Protein AF-A0A0C3N4X4-F1 (afdb_monomer_lite)

Organism: NCBI:txid870435

Secondary structure (DSSP, 8-state):
-PPPTTEEEEEEEEEE--EE--SSSTT-EEEEEEEEETTS-HHHHT-TTS--EEEEEEE-----SS--HHHHHHHHHHHHHHHHHHHHHHHHHHHHH-EEEE-TTS-EEEEEEE--PPP--S----

pLDDT: mean 70.18, std 16.2, range [30.67, 91.69]

Radius of gyration: 18.86 Å; chains: 1; bounding box: 50×33×48 Å

Sequence (126 aa):
DQLPCGHSFLGVIGALDKTPLMIGTGNKEMHPLLLLLVNIHAGVHMKATSHAFALAAYLPIPKFHNVPPAIQAMLTACIYHFSISLIMWNLIIINHDGKEMPDLLGNCQVMHTVKSRPTPTNSDAR

Foldseek 3Di:
DDDPPQEAEWEKDWDWDWDQPDDPPDRDTWIFIKIATPPDDVVLVPDPPNPRIDGQDIQDDDDDDPDDPVVVVVVRVVSRVVVVCVSCVVLVCCQPVFDWDQDPVRDTGTYHYDPDDPDPDPPPPD

InterPro domains:
  IPR041078 Plavaka transposase [PF18759] (4-113)

Structure (mmCIF, N/CA/C/O backbone):
data_AF-A0A0C3N4X4-F1
#
_entry.id   AF-A0A0C3N4X4-F1
#
loop_
_atom_site.group_PDB
_atom_site.id
_atom_site.type_symbol
_atom_site.label_atom_id
_atom_site.label_alt_id
_atom_site.label_comp_id
_atom_site.label_asym_id
_atom_site.label_entity_id
_atom_site.label_seq_id
_atom_site.pdbx_PDB_ins_code
_atom_site.Cartn_x
_atom_site.Cartn_y
_atom_site.Cartn_z
_atom_site.occupancy
_atom_site.B_iso_or_equiv
_atom_site.auth_seq_id
_atom_site.auth_comp_id
_atom_site.auth_asym_id
_atom_site.auth_atom_id
_atom_site.pdbx_PDB_model_num
ATO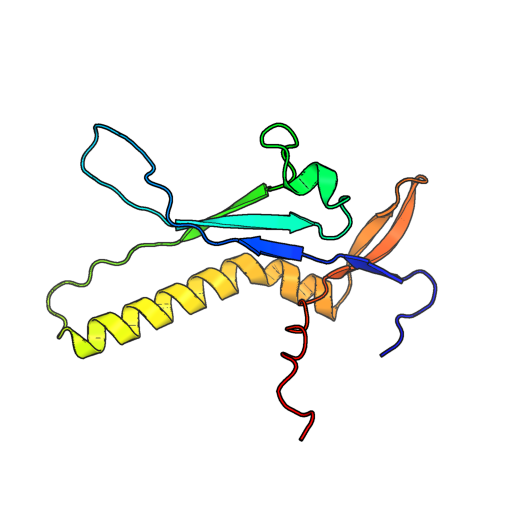M 1 N N . ASP A 1 1 ? 21.879 -11.084 -3.186 1.00 48.50 1 ASP A N 1
ATOM 2 C CA . ASP A 1 1 ? 21.048 -11.401 -4.361 1.00 48.50 1 ASP A CA 1
ATOM 3 C C . ASP A 1 1 ? 21.328 -10.381 -5.452 1.00 48.50 1 ASP A C 1
ATOM 5 O O . ASP A 1 1 ? 21.070 -9.200 -5.250 1.00 48.50 1 ASP A O 1
ATOM 9 N N . GLN A 1 2 ? 21.979 -10.804 -6.538 1.00 56.62 2 GLN A N 1
ATOM 10 C CA . GLN A 1 2 ? 22.231 -9.968 -7.718 1.00 56.62 2 GLN A CA 1
ATOM 11 C C . GLN A 1 2 ? 21.156 -10.270 -8.760 1.00 56.62 2 GLN A C 1
ATOM 13 O O . GLN A 1 2 ? 20.883 -11.436 -9.038 1.00 56.62 2 GLN A O 1
ATOM 18 N N . LEU A 1 3 ? 20.544 -9.220 -9.307 1.00 66.81 3 LEU A N 1
ATOM 19 C CA . LEU A 1 3 ? 19.616 -9.348 -10.423 1.00 66.81 3 LEU A CA 1
ATOM 20 C C . LEU A 1 3 ? 20.358 -9.772 -11.704 1.00 66.81 3 LEU A C 1
ATOM 22 O O . LEU A 1 3 ? 21.527 -9.408 -11.872 1.00 66.81 3 LEU A O 1
ATOM 26 N N . PRO A 1 4 ? 19.696 -10.497 -12.624 1.00 73.31 4 PRO A N 1
ATOM 27 C CA . PRO A 1 4 ? 20.255 -10.785 -13.939 1.00 73.31 4 PRO A CA 1
ATOM 28 C C . PRO A 1 4 ? 20.531 -9.495 -14.728 1.00 73.31 4 PRO A C 1
ATOM 30 O O . PRO A 1 4 ? 19.891 -8.464 -14.517 1.00 73.31 4 PRO A O 1
ATOM 33 N N . CYS A 1 5 ? 21.463 -9.551 -15.682 1.00 68.44 5 CYS A N 1
ATOM 34 C CA . CYS A 1 5 ? 21.751 -8.419 -16.566 1.00 68.44 5 CYS A CA 1
ATOM 35 C C . CYS A 1 5 ? 20.467 -7.949 -17.283 1.00 68.44 5 CYS A C 1
ATOM 37 O O . CYS A 1 5 ? 19.685 -8.773 -17.758 1.00 68.44 5 CYS A O 1
ATOM 39 N N . GLY A 1 6 ? 20.227 -6.634 -17.326 1.00 68.81 6 GLY A N 1
ATOM 40 C CA . GLY A 1 6 ? 19.019 -6.044 -17.921 1.00 68.81 6 GLY A CA 1
ATOM 41 C C . GLY A 1 6 ? 17.790 -5.992 -17.004 1.00 68.81 6 GLY A C 1
ATOM 42 O O . GLY A 1 6 ? 16.720 -5.594 -17.462 1.00 68.81 6 GLY A O 1
ATOM 43 N N . HIS A 1 7 ? 17.935 -6.372 -15.730 1.00 72.56 7 HIS A N 1
ATOM 44 C CA . HIS A 1 7 ? 16.882 -6.238 -14.727 1.00 72.56 7 HIS A CA 1
ATOM 45 C C . HIS A 1 7 ? 17.182 -5.086 -13.767 1.00 72.56 7 HIS A C 1
ATOM 47 O O . HIS A 1 7 ? 18.313 -4.923 -13.305 1.00 72.56 7 HIS A O 1
ATOM 53 N N . SER A 1 8 ? 16.148 -4.317 -13.434 1.00 71.31 8 SER A N 1
ATOM 54 C CA . SER A 1 8 ? 16.258 -3.116 -12.599 1.00 71.31 8 SER A CA 1
ATOM 55 C C . SER A 1 8 ? 15.293 -3.172 -11.415 1.00 71.31 8 SER A C 1
ATOM 57 O O . SER A 1 8 ? 14.220 -3.771 -11.491 1.00 71.31 8 SER A O 1
ATOM 59 N N . PHE A 1 9 ? 15.661 -2.539 -10.300 1.00 72.88 9 PHE A N 1
ATOM 60 C CA . PHE A 1 9 ? 14.800 -2.458 -9.121 1.00 72.88 9 PHE A CA 1
ATOM 61 C C . PHE A 1 9 ? 13.987 -1.162 -9.094 1.00 72.88 9 PHE A C 1
ATOM 63 O O . PHE A 1 9 ? 14.533 -0.070 -9.240 1.00 72.88 9 PHE A O 1
ATOM 70 N N . LEU A 1 10 ? 12.694 -1.281 -8.799 1.00 74.56 10 LEU A N 1
ATOM 71 C CA . LEU A 1 10 ? 11.793 -0.165 -8.552 1.00 74.56 10 LEU A CA 1
ATOM 72 C C . LEU A 1 10 ? 11.411 -0.127 -7.070 1.00 74.56 10 LEU A C 1
ATOM 74 O O . LEU A 1 10 ? 10.601 -0.919 -6.589 1.00 74.56 10 LEU A O 1
ATOM 78 N N . GLY A 1 11 ? 12.011 0.784 -6.308 1.00 70.25 11 GLY A N 1
ATOM 79 C CA . GLY A 1 11 ? 11.609 0.983 -4.917 1.00 70.25 11 GLY A CA 1
ATOM 80 C C . GLY A 1 11 ? 10.230 1.635 -4.855 1.00 70.25 11 GLY A C 1
ATOM 81 O O . GLY A 1 11 ? 10.021 2.672 -5.482 1.00 70.25 11 GLY A O 1
ATOM 82 N N . VAL A 1 12 ? 9.311 1.054 -4.085 1.00 73.06 12 VAL A N 1
ATOM 83 C CA . VAL A 1 12 ? 7.998 1.647 -3.799 1.00 73.06 12 VAL A CA 1
ATOM 84 C C . VAL A 1 12 ? 7.884 1.864 -2.292 1.00 73.06 12 VAL A C 1
ATOM 86 O O . VAL A 1 12 ? 8.007 0.916 -1.519 1.00 73.06 12 VAL A O 1
ATOM 89 N N . ILE A 1 13 ? 7.658 3.107 -1.870 1.00 72.62 13 ILE A N 1
ATOM 90 C CA . ILE A 1 13 ? 7.367 3.467 -0.479 1.00 72.62 13 ILE A CA 1
ATOM 91 C C . ILE A 1 13 ? 5.862 3.655 -0.337 1.00 72.62 13 ILE A C 1
ATOM 93 O O . ILE A 1 13 ? 5.256 4.423 -1.082 1.00 72.62 13 ILE A O 1
ATOM 97 N N . GLY A 1 14 ? 5.272 2.970 0.641 1.00 71.12 14 GLY A N 1
ATOM 98 C CA . GLY A 1 14 ? 3.904 3.218 1.075 1.00 71.12 14 GLY A CA 1
ATOM 99 C C . GLY A 1 14 ? 3.874 4.240 2.206 1.00 71.12 14 GLY A C 1
ATOM 100 O O . GLY A 1 14 ? 4.558 4.060 3.211 1.00 71.12 14 GLY A O 1
ATOM 101 N N . ALA A 1 15 ? 3.066 5.283 2.057 1.00 66.75 15 ALA A N 1
ATOM 102 C CA . ALA A 1 15 ? 2.691 6.184 3.135 1.00 66.75 15 ALA A CA 1
ATOM 103 C C . ALA A 1 15 ? 1.208 5.974 3.447 1.00 66.75 15 ALA A C 1
ATOM 105 O O . ALA A 1 15 ? 0.357 6.017 2.559 1.00 66.75 15 ALA A O 1
ATOM 106 N N . LEU A 1 16 ? 0.907 5.727 4.716 1.00 66.44 16 LEU A N 1
ATOM 107 C CA . LEU A 1 16 ? -0.454 5.664 5.217 1.00 66.44 16 LEU A CA 1
ATOM 108 C C . LEU A 1 16 ? -0.610 6.787 6.229 1.00 66.44 16 LEU A C 1
ATOM 110 O O . LEU A 1 16 ? -0.131 6.663 7.354 1.00 66.44 16 LEU A O 1
ATOM 114 N N . ASP A 1 17 ? -1.253 7.872 5.820 1.00 58.62 17 ASP A N 1
ATOM 115 C CA . ASP A 1 17 ? -1.545 8.979 6.724 1.00 58.62 17 ASP A CA 1
ATOM 116 C C . ASP A 1 17 ? -3.053 9.097 6.953 1.00 58.62 17 ASP A C 1
ATOM 118 O O . ASP A 1 17 ? -3.868 8.850 6.058 1.00 58.62 17 ASP A O 1
ATOM 122 N N . LYS A 1 18 ? -3.443 9.435 8.184 1.00 52.81 18 LYS A N 1
ATOM 123 C CA . LYS A 1 18 ? -4.842 9.664 8.544 1.00 52.81 18 LYS A CA 1
ATOM 124 C C . LYS A 1 18 ? -5.234 11.044 8.031 1.00 52.81 18 LYS A C 1
ATOM 126 O O . LYS A 1 18 ? -4.982 12.046 8.690 1.00 52.81 18 LYS A O 1
ATOM 131 N N . THR A 1 19 ? -5.884 11.102 6.873 1.00 53.47 19 THR A N 1
ATOM 132 C CA . THR A 1 19 ? -6.365 12.376 6.325 1.00 53.47 19 THR A CA 1
ATOM 133 C C . THR A 1 19 ? -7.869 12.544 6.565 1.00 53.47 19 THR A C 1
ATOM 135 O O . THR A 1 19 ? -8.658 11.639 6.279 1.00 53.47 19 THR A O 1
ATOM 138 N N . PRO A 1 20 ? -8.311 13.692 7.105 1.00 44.56 20 PRO A N 1
ATOM 139 C CA . PRO A 1 20 ? -9.729 14.011 7.176 1.00 44.56 20 PRO A CA 1
ATOM 140 C C . PRO A 1 20 ? -10.244 14.313 5.761 1.00 44.56 20 PRO A C 1
ATOM 142 O O . PRO A 1 20 ? -9.798 15.260 5.120 1.00 44.56 20 PRO A O 1
ATOM 145 N N . LEU A 1 21 ? -11.179 13.502 5.258 1.00 44.56 21 LEU A N 1
ATOM 146 C CA . LEU A 1 21 ? -11.659 13.590 3.872 1.00 44.56 21 LEU A CA 1
ATOM 147 C C . LEU A 1 21 ? -12.639 14.746 3.606 1.00 44.56 21 LEU A C 1
ATOM 149 O O . LEU A 1 21 ? -12.753 15.157 2.457 1.00 44.56 21 LEU A O 1
ATOM 153 N N . MET A 1 22 ? -13.336 15.295 4.611 1.00 40.00 22 MET A N 1
ATOM 154 C CA . MET A 1 22 ? -14.244 16.445 4.432 1.00 40.00 22 MET A CA 1
ATOM 155 C C . MET A 1 22 ? -14.478 17.229 5.731 1.00 40.00 22 MET A C 1
AT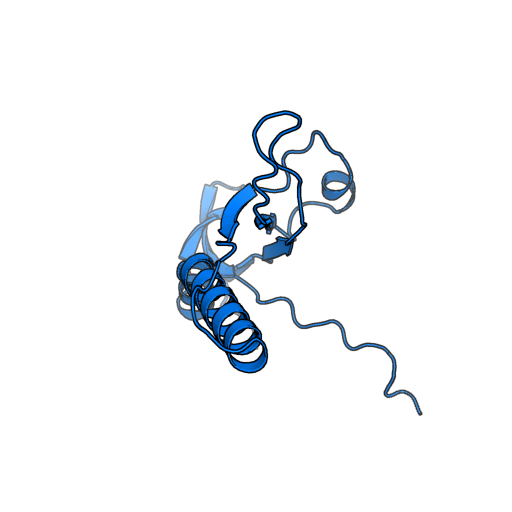OM 157 O O . MET A 1 22 ? -14.875 16.658 6.748 1.00 40.00 22 MET A O 1
ATOM 161 N N . ILE A 1 23 ? -14.366 18.559 5.659 1.00 41.75 23 ILE A N 1
ATOM 162 C CA . ILE A 1 23 ? -14.980 19.480 6.626 1.00 41.75 23 ILE A CA 1
ATOM 163 C C . ILE A 1 23 ? -16.458 19.625 6.225 1.00 41.75 23 ILE A C 1
ATOM 165 O O . ILE A 1 23 ? -16.749 20.145 5.153 1.00 41.75 23 ILE A O 1
ATOM 169 N N . GLY A 1 24 ? -17.392 19.156 7.063 1.00 49.12 24 GLY A N 1
ATOM 170 C CA . GLY A 1 24 ? -18.820 19.504 6.939 1.00 49.12 24 GLY A CA 1
ATOM 171 C C . GLY A 1 24 ? -19.823 18.385 6.622 1.00 49.12 24 GLY A C 1
ATOM 172 O O . GLY A 1 24 ? -21.019 18.659 6.617 1.00 49.12 24 GLY A O 1
ATOM 173 N N . THR A 1 25 ? -19.421 17.124 6.417 1.00 42.50 25 THR A N 1
ATOM 174 C CA . THR A 1 25 ? -20.390 16.027 6.173 1.00 42.50 25 THR A CA 1
ATOM 175 C C . THR A 1 25 ? -20.093 14.793 7.028 1.00 42.50 25 THR A C 1
ATOM 177 O O . THR A 1 25 ? -19.587 13.777 6.561 1.00 42.50 25 THR A O 1
ATOM 180 N N . GLY A 1 26 ? -20.415 14.878 8.321 1.00 44.69 26 GLY A N 1
ATOM 181 C CA . GLY A 1 26 ? -20.597 13.694 9.172 1.00 44.69 26 GLY A CA 1
ATOM 182 C C . GLY A 1 26 ? -19.342 12.912 9.576 1.00 44.69 26 GLY A C 1
ATOM 183 O O . GLY A 1 26 ? -19.460 11.719 9.841 1.00 44.69 26 GLY A O 1
ATOM 184 N N . ASN A 1 27 ? -18.169 13.554 9.636 1.00 50.38 27 ASN A N 1
ATOM 185 C CA . ASN A 1 27 ? -16.933 12.998 10.215 1.00 50.38 27 ASN A CA 1
ATOM 186 C C . ASN A 1 27 ? -16.585 11.573 9.725 1.00 50.38 27 ASN A C 1
ATOM 188 O O . ASN A 1 27 ? -16.260 10.679 10.510 1.00 50.38 27 ASN A O 1
ATOM 192 N N . LYS A 1 28 ? -16.726 11.329 8.416 1.00 56.75 28 LYS A N 1
ATOM 193 C CA . LYS A 1 28 ? -16.288 10.078 7.788 1.00 56.75 28 LYS A CA 1
ATOM 194 C C . LYS A 1 28 ? -14.782 10.149 7.560 1.00 56.75 28 LYS A C 1
ATOM 196 O O . LYS A 1 28 ? -14.312 10.837 6.659 1.00 56.75 28 LYS A O 1
ATOM 201 N N . GLU A 1 29 ? -14.043 9.456 8.413 1.00 61.84 29 GLU A N 1
ATOM 202 C CA . GLU A 1 29 ? -12.601 9.269 8.286 1.00 61.84 29 GLU A CA 1
ATOM 203 C C . GLU A 1 29 ? -12.313 8.102 7.327 1.00 61.84 29 GLU A C 1
ATOM 205 O O . GLU A 1 29 ? -13.048 7.113 7.298 1.00 61.84 29 GLU A O 1
ATOM 210 N N . MET A 1 30 ? -11.241 8.204 6.545 1.00 66.00 30 MET A N 1
ATOM 211 C CA . MET A 1 30 ? -10.686 7.086 5.782 1.00 66.00 30 MET A CA 1
ATOM 212 C C . MET A 1 30 ? -9.170 7.253 5.730 1.00 66.00 30 MET A C 1
ATOM 214 O O . MET A 1 30 ? -8.672 8.376 5.766 1.00 66.00 30 MET A O 1
ATOM 218 N N . HIS A 1 31 ? -8.431 6.151 5.649 1.00 73.38 31 HIS A N 1
ATOM 219 C CA . HIS A 1 31 ? -6.974 6.207 5.551 1.00 73.38 31 HIS A CA 1
ATOM 220 C C . HIS A 1 31 ? -6.550 5.963 4.096 1.00 73.38 31 HIS A C 1
ATOM 222 O O . HIS A 1 31 ? -6.604 4.811 3.652 1.00 73.38 31 HIS A O 1
ATOM 228 N N . PRO A 1 32 ? -6.180 6.997 3.316 1.00 78.81 32 PRO A N 1
ATOM 229 C CA . PRO A 1 32 ? -5.614 6.789 1.992 1.00 78.81 32 PRO A CA 1
ATOM 230 C C . PRO A 1 32 ? -4.232 6.150 2.087 1.00 78.81 32 PRO A C 1
ATOM 232 O O . PRO A 1 32 ? -3.349 6.626 2.799 1.00 78.81 32 PRO A O 1
ATOM 235 N N . LEU A 1 33 ? -4.041 5.091 1.313 1.00 80.50 33 LEU A N 1
ATOM 236 C CA . LEU A 1 33 ? -2.748 4.491 1.054 1.00 80.50 33 LEU A CA 1
ATOM 237 C C . LEU A 1 33 ? -2.126 5.178 -0.165 1.00 80.50 33 LEU A C 1
ATOM 239 O O . LEU A 1 33 ? -2.616 5.038 -1.288 1.00 80.50 33 LEU A O 1
ATOM 243 N N . LEU A 1 34 ? -1.040 5.906 0.064 1.00 78.56 34 LEU A N 1
ATOM 244 C CA . LEU A 1 34 ? -0.258 6.583 -0.962 1.00 78.56 34 LEU A CA 1
ATOM 245 C C . LEU A 1 34 ? 0.986 5.752 -1.291 1.00 78.56 34 LEU A C 1
ATOM 247 O O . LEU A 1 34 ? 1.647 5.240 -0.390 1.00 78.56 34 LEU A O 1
ATOM 251 N N . LEU A 1 35 ? 1.321 5.635 -2.573 1.00 80.12 35 LEU A N 1
ATOM 252 C CA . LEU A 1 35 ? 2.530 4.975 -3.062 1.00 80.12 35 LEU A CA 1
ATOM 253 C C . LEU A 1 35 ? 3.446 5.987 -3.747 1.00 80.12 35 LEU A C 1
ATOM 255 O O . LEU A 1 35 ? 2.989 6.843 -4.501 1.00 80.12 35 LEU A O 1
ATOM 259 N N . LEU A 1 36 ? 4.745 5.859 -3.507 1.00 76.69 36 LEU A N 1
ATOM 260 C CA . LEU A 1 36 ? 5.796 6.716 -4.047 1.00 76.69 36 LEU A CA 1
ATOM 261 C C . LEU A 1 36 ? 6.911 5.862 -4.638 1.00 76.69 36 LEU A C 1
ATOM 263 O O . LEU A 1 36 ? 7.339 4.889 -4.018 1.00 76.69 36 LEU A O 1
ATOM 267 N N . LEU A 1 37 ? 7.429 6.255 -5.798 1.00 75.31 37 LEU A N 1
ATOM 268 C CA . LEU A 1 37 ? 8.637 5.655 -6.356 1.00 75.31 37 LEU A CA 1
ATOM 269 C C . LEU A 1 37 ? 9.884 6.246 -5.689 1.00 75.31 37 LEU A C 1
ATOM 271 O O . LEU A 1 37 ? 10.104 7.451 -5.722 1.00 75.31 37 LEU A O 1
ATOM 275 N N . VAL A 1 38 ? 10.752 5.383 -5.164 1.00 70.06 38 VAL A N 1
ATOM 276 C CA . VAL A 1 38 ? 12.047 5.756 -4.557 1.00 70.06 38 VAL A CA 1
ATOM 277 C C . VAL A 1 38 ? 13.032 6.306 -5.587 1.00 70.06 38 VAL A C 1
ATOM 279 O O . VAL A 1 38 ? 13.977 7.000 -5.232 1.00 70.06 38 VAL A O 1
ATOM 282 N N . ASN A 1 39 ? 12.813 6.009 -6.869 1.00 67.88 39 ASN A N 1
ATOM 283 C CA . ASN A 1 39 ? 13.683 6.468 -7.949 1.00 67.88 39 ASN A CA 1
ATOM 284 C C . ASN A 1 39 ? 13.510 7.966 -8.275 1.00 67.88 39 ASN A C 1
ATOM 286 O O . ASN A 1 39 ? 14.233 8.518 -9.100 1.00 67.88 39 ASN A O 1
ATOM 290 N N . ILE A 1 40 ? 12.537 8.634 -7.652 1.00 68.69 40 ILE A N 1
ATOM 291 C CA . ILE A 1 40 ? 12.357 10.077 -7.774 1.00 68.69 40 ILE A CA 1
ATOM 292 C C . ILE A 1 40 ? 13.306 10.766 -6.779 1.00 68.69 40 ILE A C 1
ATOM 294 O O . ILE A 1 40 ? 13.462 10.350 -5.635 1.00 68.69 40 ILE A O 1
ATOM 298 N N . HIS A 1 41 ? 13.984 11.830 -7.215 1.00 67.19 41 HIS A N 1
ATOM 299 C CA . HIS A 1 41 ? 14.929 12.560 -6.367 1.00 67.19 41 HIS A CA 1
ATOM 300 C C . HIS A 1 41 ? 14.235 13.120 -5.109 1.00 67.19 41 HIS A C 1
ATOM 302 O O . HIS A 1 41 ? 13.187 13.759 -5.211 1.00 67.19 41 HIS A O 1
ATOM 308 N N . ALA A 1 42 ? 14.844 12.969 -3.927 1.00 60.31 42 ALA A N 1
ATOM 309 C CA . ALA A 1 42 ? 14.243 13.353 -2.641 1.00 60.31 42 ALA A CA 1
ATOM 310 C C . ALA A 1 42 ? 13.787 14.828 -2.571 1.00 60.31 42 ALA A C 1
ATOM 312 O O . ALA A 1 42 ? 12.782 15.146 -1.938 1.00 60.31 42 ALA A O 1
ATOM 313 N N . GLY A 1 43 ? 14.465 15.738 -3.283 1.00 58.97 43 GLY A N 1
ATOM 314 C CA . GLY A 1 43 ? 14.047 17.145 -3.391 1.00 58.97 43 GLY A CA 1
ATOM 315 C C . GLY A 1 43 ? 12.690 17.352 -4.085 1.00 58.97 43 GLY A C 1
ATOM 316 O O . GLY A 1 43 ? 12.039 18.373 -3.881 1.00 58.97 43 GLY A O 1
ATOM 317 N N . VAL A 1 44 ? 12.237 16.376 -4.873 1.00 60.75 44 VAL A N 1
ATOM 318 C CA . VAL A 1 44 ? 10.916 16.353 -5.514 1.00 60.75 44 VAL A CA 1
ATOM 319 C C . VAL A 1 44 ? 9.855 15.792 -4.556 1.00 60.75 44 VAL A C 1
ATOM 321 O O . VAL A 1 44 ? 8.716 16.250 -4.594 1.00 60.75 44 VAL A O 1
ATOM 324 N N . HIS A 1 45 ? 10.219 14.890 -3.634 1.00 58.09 45 HIS A N 1
ATOM 325 C CA . HIS A 1 45 ? 9.293 14.312 -2.644 1.00 58.09 45 HIS A CA 1
ATOM 326 C C . HIS A 1 45 ? 8.709 15.373 -1.699 1.00 58.09 45 HIS A C 1
ATOM 328 O O . HIS A 1 45 ? 7.540 15.311 -1.336 1.00 58.09 45 HIS A O 1
ATOM 334 N N . MET A 1 46 ? 9.521 16.362 -1.317 1.00 56.19 46 MET A N 1
ATOM 335 C CA . MET A 1 46 ? 9.161 17.409 -0.349 1.00 56.19 46 MET A CA 1
ATOM 336 C C . MET A 1 46 ? 8.381 18.580 -0.962 1.00 56.19 46 MET A C 1
ATOM 338 O O . MET A 1 46 ? 7.968 19.496 -0.250 1.00 56.19 46 MET A O 1
ATOM 342 N N . LYS A 1 47 ? 8.184 18.588 -2.284 1.00 60.16 47 LYS A N 1
ATOM 343 C CA . LYS A 1 47 ? 7.476 19.663 -2.976 1.00 60.16 47 LYS A CA 1
ATOM 344 C C . LYS A 1 47 ? 6.028 19.238 -3.192 1.00 60.16 47 LYS A C 1
ATOM 346 O O . LYS A 1 47 ? 5.760 18.383 -4.025 1.00 60.16 47 LYS A O 1
ATOM 351 N N . ALA A 1 48 ? 5.089 19.868 -2.487 1.00 50.16 48 ALA A N 1
ATOM 352 C CA . ALA A 1 48 ? 3.657 19.541 -2.552 1.00 50.16 48 ALA A CA 1
ATOM 353 C C . ALA A 1 48 ? 3.060 19.547 -3.980 1.00 50.16 48 ALA A C 1
ATOM 355 O O . ALA A 1 48 ? 2.037 18.918 -4.228 1.00 50.16 48 ALA A O 1
ATOM 356 N N . THR A 1 49 ? 3.707 20.224 -4.935 1.00 53.28 49 THR A N 1
ATOM 357 C CA . THR A 1 49 ? 3.269 20.329 -6.335 1.00 53.28 49 THR A CA 1
ATOM 358 C C . THR A 1 49 ? 3.850 19.258 -7.262 1.00 53.28 49 THR A C 1
ATOM 360 O O . THR A 1 49 ? 3.636 19.337 -8.466 1.00 53.28 49 THR A O 1
ATOM 363 N N . SER A 1 50 ? 4.650 18.309 -6.766 1.00 59.66 50 SER A N 1
ATOM 364 C CA . SER A 1 50 ? 5.364 17.363 -7.634 1.00 59.66 50 SER A CA 1
ATOM 365 C C . SER A 1 50 ? 4.551 16.146 -8.066 1.00 59.66 50 SER A C 1
ATOM 367 O O . SER A 1 50 ? 5.035 15.388 -8.900 1.00 59.66 50 SER A O 1
ATOM 369 N N . HIS A 1 51 ? 3.358 15.930 -7.493 1.00 61.88 51 HIS A N 1
ATOM 370 C CA . HIS A 1 51 ? 2.569 14.705 -7.694 1.00 61.88 51 HIS A CA 1
ATOM 371 C C . HIS A 1 51 ? 3.417 13.421 -7.594 1.00 61.88 51 HIS A C 1
ATOM 373 O O . HIS A 1 51 ? 3.161 12.439 -8.282 1.00 61.88 51 HIS A O 1
ATOM 379 N N . ALA A 1 52 ? 4.436 13.415 -6.724 1.00 66.50 52 ALA A N 1
ATOM 380 C CA . ALA A 1 52 ? 5.318 12.259 -6.569 1.00 66.50 52 ALA A CA 1
ATOM 381 C C . ALA A 1 52 ? 4.594 11.046 -5.950 1.00 66.50 52 ALA A C 1
ATOM 383 O O . ALA A 1 52 ? 5.052 9.914 -6.081 1.00 66.50 52 ALA A O 1
ATOM 384 N N . PHE A 1 53 ? 3.450 11.277 -5.299 1.00 70.56 53 PHE A N 1
ATOM 385 C CA . PHE A 1 53 ? 2.628 10.250 -4.670 1.00 70.56 53 PHE A CA 1
ATOM 386 C C . PHE A 1 53 ? 1.415 9.910 -5.536 1.00 70.56 53 PHE A C 1
ATOM 388 O O . PHE A 1 53 ? 0.660 10.796 -5.937 1.00 70.56 53 PHE A O 1
ATOM 395 N N . ALA A 1 54 ? 1.185 8.618 -5.749 1.00 78.44 54 ALA A N 1
ATOM 396 C CA . ALA A 1 54 ? -0.037 8.086 -6.330 1.00 78.44 54 ALA A CA 1
ATOM 397 C C . ALA A 1 54 ? -0.946 7.540 -5.223 1.00 78.44 54 ALA A C 1
ATOM 399 O O . ALA A 1 54 ? -0.508 6.770 -4.368 1.00 78.44 54 ALA A O 1
ATOM 400 N N . LEU A 1 55 ? -2.226 7.909 -5.241 1.00 81.00 55 LEU A N 1
ATOM 401 C CA . LEU A 1 55 ? -3.224 7.291 -4.372 1.00 81.00 55 LEU A CA 1
ATOM 402 C C . LEU A 1 55 ? -3.531 5.880 -4.875 1.00 81.00 55 LEU A C 1
ATOM 404 O O . LEU A 1 55 ? -4.088 5.716 -5.956 1.00 81.00 55 LEU A O 1
ATOM 408 N N . ALA A 1 56 ? -3.172 4.870 -4.086 1.00 82.19 56 ALA A N 1
ATOM 409 C CA . ALA A 1 56 ? -3.376 3.474 -4.453 1.00 82.19 56 ALA A CA 1
ATOM 410 C C . ALA A 1 56 ? -4.750 2.958 -4.033 1.00 82.19 56 ALA A C 1
ATOM 412 O O . ALA A 1 56 ? -5.400 2.245 -4.791 1.00 82.19 56 ALA A O 1
ATOM 413 N N . ALA A 1 57 ? -5.191 3.301 -2.824 1.00 83.25 57 ALA A N 1
ATOM 414 C CA . ALA A 1 57 ? -6.482 2.874 -2.306 1.00 83.25 57 ALA A CA 1
ATOM 415 C C . ALA A 1 57 ? -6.873 3.676 -1.069 1.00 83.25 57 ALA A C 1
ATOM 417 O O . ALA A 1 57 ? -6.053 4.368 -0.469 1.00 83.25 57 ALA A O 1
ATOM 418 N N . TYR A 1 58 ? -8.112 3.496 -0.634 1.00 83.31 58 TYR A N 1
ATOM 419 C CA . TYR A 1 58 ? -8.547 3.907 0.688 1.00 83.31 58 TYR A CA 1
ATOM 420 C C . TYR A 1 58 ? -8.822 2.681 1.554 1.00 83.31 58 TYR A C 1
ATOM 422 O O . TYR A 1 58 ? -9.541 1.772 1.136 1.00 83.31 58 TYR A O 1
ATOM 430 N N . LEU A 1 59 ? -8.278 2.658 2.768 1.00 82.62 59 LEU A N 1
ATOM 431 C CA . LEU A 1 59 ? -8.499 1.549 3.686 1.00 82.62 59 LEU A CA 1
ATOM 432 C C . LEU A 1 59 ? -9.852 1.663 4.393 1.00 82.62 59 LEU A C 1
ATOM 434 O O . LEU A 1 59 ? -10.245 2.761 4.806 1.00 82.62 59 LEU A O 1
ATOM 438 N N . PRO A 1 60 ? -10.557 0.534 4.574 1.00 79.75 60 PRO A N 1
ATOM 439 C CA . PRO A 1 60 ? -11.809 0.517 5.311 1.00 79.75 60 PRO A CA 1
ATOM 440 C C . PRO A 1 60 ? -11.571 0.811 6.798 1.00 79.75 60 PRO A C 1
ATOM 442 O O . PRO A 1 60 ? -10.622 0.308 7.396 1.00 79.75 60 PRO A O 1
ATOM 445 N N . ILE A 1 61 ? -12.482 1.576 7.407 1.00 81.25 61 ILE A N 1
ATOM 446 C CA . ILE A 1 61 ? -12.583 1.730 8.865 1.00 81.25 61 ILE A CA 1
ATOM 447 C C . ILE A 1 61 ? -13.806 0.925 9.326 1.00 81.25 61 ILE A C 1
ATOM 449 O O . ILE A 1 61 ? -14.927 1.449 9.317 1.00 81.25 61 ILE A O 1
ATOM 453 N N . PRO A 1 62 ? -13.636 -0.371 9.644 1.00 81.25 62 PRO A N 1
ATOM 454 C CA . PRO A 1 62 ? -14.755 -1.230 9.994 1.00 81.25 62 PRO A CA 1
ATOM 455 C C . PRO A 1 62 ? -15.353 -0.819 11.342 1.00 81.25 62 PRO A C 1
ATOM 457 O O . PRO A 1 62 ? -14.641 -0.560 12.311 1.00 81.25 62 PRO A O 1
ATOM 460 N N . LYS A 1 63 ? -16.686 -0.789 11.410 1.00 83.94 63 LYS A N 1
ATOM 461 C CA . LYS A 1 63 ? -17.438 -0.644 12.659 1.00 83.94 63 LYS A CA 1
ATOM 462 C C . LYS A 1 63 ? -18.105 -1.977 12.959 1.00 83.94 63 LYS A C 1
ATOM 464 O O . LYS A 1 63 ? -18.936 -2.439 12.182 1.00 83.94 63 LYS A O 1
ATOM 469 N N . PHE A 1 64 ? -17.725 -2.602 14.067 1.00 86.62 64 PHE A N 1
ATOM 470 C CA . PHE A 1 64 ? -18.284 -3.885 14.480 1.00 86.62 64 PHE A CA 1
ATOM 471 C C . PHE A 1 64 ? -19.419 -3.663 15.478 1.00 86.62 64 PHE A C 1
ATOM 473 O O . PHE A 1 64 ? -19.241 -3.007 16.502 1.00 86.62 64 PHE A O 1
ATOM 480 N N . HIS A 1 65 ? -20.585 -4.233 15.186 1.00 87.94 65 HIS A N 1
ATOM 481 C CA . HIS A 1 65 ? -21.735 -4.224 16.086 1.00 87.94 65 HIS A CA 1
ATOM 482 C C . HIS A 1 65 ? -21.789 -5.545 16.859 1.00 87.94 65 HIS A C 1
ATOM 484 O O . HIS A 1 65 ? -21.529 -6.598 16.285 1.00 87.94 65 HIS A O 1
ATOM 490 N N . ASN A 1 66 ? -22.143 -5.496 18.147 1.00 88.00 66 ASN A N 1
ATOM 491 C CA . ASN A 1 66 ? -22.326 -6.677 19.007 1.00 88.00 66 ASN A CA 1
ATOM 492 C C . ASN A 1 66 ? -21.076 -7.566 19.185 1.00 88.00 66 ASN A C 1
ATOM 494 O O . ASN A 1 66 ? -21.195 -8.766 19.417 1.00 88.00 66 ASN A O 1
ATOM 498 N N . VAL A 1 67 ? -19.875 -6.987 19.102 1.00 89.12 67 VAL A N 1
ATOM 499 C CA . VAL A 1 67 ? -18.604 -7.700 19.316 1.00 89.12 67 VAL A CA 1
ATOM 500 C C . VAL A 1 67 ? -17.880 -7.125 20.541 1.00 89.12 67 VAL A C 1
ATOM 502 O O . VAL A 1 67 ? -17.799 -5.901 20.653 1.00 89.12 67 VAL A O 1
ATOM 505 N N . PRO A 1 68 ? -17.316 -7.950 21.445 1.00 91.69 68 PRO A N 1
ATOM 506 C CA . PRO A 1 68 ? -16.499 -7.469 22.560 1.00 91.69 68 PRO A CA 1
ATOM 507 C C . PRO A 1 68 ? -15.282 -6.643 22.094 1.00 91.69 68 PRO A C 1
ATOM 509 O O . PRO A 1 68 ? -14.635 -7.042 21.122 1.00 91.69 68 PRO A O 1
ATOM 512 N N . PRO A 1 69 ? -14.891 -5.557 22.793 1.00 85.25 69 PRO A N 1
ATOM 513 C CA . PRO A 1 69 ? -13.803 -4.665 22.362 1.00 85.25 69 PRO A CA 1
ATOM 514 C C . PRO A 1 69 ? -12.470 -5.367 22.060 1.00 85.25 69 PRO A C 1
ATOM 516 O O . PRO A 1 69 ? -11.796 -5.024 21.091 1.00 85.25 69 PRO A O 1
ATOM 519 N N . ALA A 1 70 ? -12.116 -6.398 22.836 1.00 86.06 70 ALA A N 1
ATOM 520 C CA . ALA A 1 70 ? -10.904 -7.190 22.615 1.00 86.06 70 ALA A CA 1
ATOM 521 C C . ALA A 1 70 ? -10.896 -7.893 21.242 1.00 86.06 70 ALA A C 1
ATOM 523 O O . ALA A 1 70 ? -9.871 -7.949 20.568 1.00 86.06 70 ALA A O 1
ATOM 524 N N . ILE A 1 71 ? -12.058 -8.382 20.800 1.00 89.25 71 ILE A N 1
ATOM 525 C CA . ILE A 1 71 ? -12.219 -9.058 19.509 1.00 89.25 71 ILE A CA 1
ATOM 526 C C . ILE A 1 71 ? -12.314 -8.024 18.377 1.00 89.25 71 ILE A C 1
ATOM 528 O O . ILE A 1 71 ? -11.797 -8.262 17.288 1.00 89.25 71 ILE A O 1
ATOM 532 N N . GLN A 1 72 ? -12.900 -6.847 18.630 1.00 87.88 72 GLN A N 1
ATOM 533 C CA . GLN A 1 72 ? -12.959 -5.762 17.642 1.00 87.88 72 GLN A CA 1
ATOM 534 C C . GLN A 1 72 ? -11.567 -5.296 17.208 1.00 87.88 72 GLN A C 1
ATOM 536 O O . GLN A 1 72 ? -11.337 -5.110 16.015 1.00 87.88 72 GLN A O 1
ATOM 541 N N . ALA A 1 73 ? -10.630 -5.140 18.148 1.00 85.12 73 ALA A N 1
ATOM 542 C CA . ALA A 1 73 ? -9.252 -4.773 17.824 1.00 85.12 73 ALA A CA 1
ATOM 543 C C . ALA A 1 73 ? -8.591 -5.816 16.905 1.00 85.12 73 ALA A C 1
ATOM 545 O O . ALA A 1 73 ? -7.998 -5.458 15.886 1.00 85.12 73 ALA A O 1
ATOM 546 N N . MET A 1 74 ? -8.771 -7.106 17.213 1.00 90.25 74 MET A N 1
ATOM 547 C CA . MET A 1 74 ? -8.246 -8.204 16.399 1.00 90.25 74 MET A CA 1
ATOM 548 C C . MET A 1 74 ? -8.857 -8.211 14.992 1.00 90.25 74 MET A C 1
ATOM 550 O O . MET A 1 74 ? -8.128 -8.255 14.006 1.00 90.25 74 MET A O 1
ATOM 554 N N . LEU A 1 75 ? -10.183 -8.098 14.881 1.00 88.56 75 LEU A N 1
ATOM 555 C CA . LEU A 1 75 ? -10.872 -8.054 13.588 1.00 88.56 75 LEU A CA 1
ATOM 556 C C . LEU A 1 75 ? -10.467 -6.828 12.763 1.00 88.56 75 LEU A C 1
ATOM 558 O O . LEU A 1 75 ? -10.289 -6.936 11.551 1.00 88.56 75 LEU A O 1
ATOM 562 N N . THR A 1 76 ? -10.277 -5.678 13.413 1.00 87.31 76 THR A N 1
ATOM 563 C CA . THR A 1 76 ? -9.784 -4.459 12.757 1.00 87.31 76 THR A CA 1
ATOM 564 C C . THR A 1 76 ? -8.401 -4.700 12.159 1.00 87.31 76 THR A C 1
ATOM 566 O O . THR A 1 76 ? -8.186 -4.400 10.986 1.00 87.31 76 THR A O 1
ATOM 569 N N . ALA A 1 77 ? -7.484 -5.302 12.924 1.00 86.81 77 ALA A N 1
ATOM 570 C CA . ALA A 1 77 ? -6.150 -5.649 12.442 1.00 86.81 77 ALA A CA 1
ATOM 571 C C . ALA A 1 77 ? -6.200 -6.662 11.285 1.00 86.81 77 ALA A C 1
ATOM 573 O O . ALA A 1 77 ? -5.517 -6.475 10.280 1.00 86.81 77 ALA A O 1
ATOM 574 N N . CYS A 1 78 ? -7.044 -7.696 11.370 1.00 90.69 78 CYS A N 1
ATOM 575 C CA . CYS A 1 78 ? -7.216 -8.672 10.292 1.00 90.69 78 CYS A CA 1
ATOM 576 C C . CYS A 1 78 ? -7.712 -8.019 8.996 1.00 90.69 78 CYS A C 1
ATOM 578 O O . CYS A 1 78 ? -7.131 -8.251 7.938 1.00 90.69 78 CYS A O 1
ATOM 580 N N . ILE A 1 79 ? -8.750 -7.179 9.070 1.00 89.19 79 ILE A N 1
ATOM 581 C CA . ILE A 1 79 ? -9.288 -6.470 7.900 1.00 89.19 79 ILE A CA 1
ATOM 582 C C . ILE A 1 79 ? -8.250 -5.506 7.330 1.00 89.19 79 ILE A C 1
ATOM 584 O O . ILE A 1 79 ? -8.100 -5.423 6.111 1.00 89.19 79 ILE A O 1
ATOM 588 N N . TYR A 1 80 ? -7.513 -4.808 8.192 1.00 86.56 80 TYR A N 1
ATOM 589 C CA . TYR A 1 80 ? -6.435 -3.920 7.779 1.00 86.56 80 TYR A CA 1
ATOM 590 C C . TYR A 1 80 ? -5.354 -4.676 6.997 1.00 86.56 80 TYR A C 1
ATOM 592 O O . TYR A 1 80 ? -5.049 -4.318 5.859 1.00 86.56 80 TYR A O 1
ATOM 600 N N . HIS A 1 81 ? -4.821 -5.759 7.570 1.00 85.81 81 HIS A N 1
ATOM 601 C CA . HIS A 1 81 ? -3.793 -6.569 6.923 1.00 85.81 81 HIS A CA 1
ATOM 602 C C . HIS A 1 81 ? -4.297 -7.190 5.623 1.00 85.81 81 HIS A C 1
ATOM 604 O O . HIS A 1 81 ? -3.596 -7.122 4.618 1.00 85.81 81 HIS A O 1
ATOM 610 N N . PHE A 1 82 ? -5.522 -7.717 5.609 1.00 89.12 82 PHE A N 1
ATOM 611 C CA . PHE A 1 82 ? -6.130 -8.270 4.403 1.00 89.12 82 PHE A CA 1
ATOM 612 C C . PHE A 1 82 ? -6.282 -7.217 3.298 1.00 89.12 82 PHE A C 1
ATOM 614 O O . PHE A 1 82 ? -5.916 -7.467 2.151 1.00 89.12 82 PHE A O 1
ATOM 621 N N . SER A 1 83 ? -6.754 -6.017 3.647 1.00 86.94 83 SER A N 1
ATOM 622 C CA . SER A 1 83 ? -6.916 -4.911 2.696 1.00 86.94 83 SER A CA 1
ATOM 623 C C . SER A 1 83 ? -5.570 -4.497 2.102 1.00 86.94 83 SER A C 1
ATOM 625 O O . SER A 1 83 ? -5.445 -4.381 0.885 1.00 86.94 83 SER A O 1
ATOM 627 N N . ILE A 1 84 ? -4.540 -4.340 2.940 1.00 85.12 84 ILE A N 1
ATOM 628 C CA . ILE A 1 84 ? -3.179 -4.033 2.483 1.00 85.12 84 ILE A CA 1
ATOM 629 C C . ILE A 1 84 ? -2.642 -5.146 1.582 1.00 85.12 84 ILE A C 1
ATOM 631 O O . ILE A 1 84 ? -2.111 -4.850 0.516 1.00 85.12 84 ILE A O 1
ATOM 635 N N . SER A 1 85 ? -2.800 -6.414 1.964 1.00 86.69 85 SER A N 1
ATOM 636 C CA . SER A 1 85 ? -2.367 -7.550 1.146 1.00 86.69 85 SER A CA 1
ATOM 637 C C . SER A 1 85 ? -3.033 -7.559 -0.228 1.00 86.69 85 SER A C 1
ATOM 639 O O . SER A 1 85 ? -2.352 -7.815 -1.215 1.00 86.69 85 SER A O 1
ATOM 641 N N . LEU A 1 86 ? -4.326 -7.229 -0.307 1.00 88.12 86 LEU A N 1
ATOM 642 C CA . LEU A 1 86 ? -5.056 -7.146 -1.570 1.00 88.12 86 LEU A CA 1
ATOM 643 C C . LEU A 1 86 ? -4.520 -6.018 -2.463 1.00 88.12 86 LEU A C 1
ATOM 645 O O . LEU A 1 86 ? -4.266 -6.236 -3.644 1.00 88.12 86 LEU A O 1
ATOM 649 N N . ILE A 1 87 ? -4.306 -4.826 -1.899 1.00 86.06 87 ILE A N 1
ATOM 650 C CA . ILE A 1 87 ? -3.808 -3.667 -2.655 1.00 86.06 87 ILE A CA 1
ATOM 651 C C . ILE A 1 87 ? -2.365 -3.900 -3.126 1.00 86.06 87 ILE A C 1
ATOM 653 O O . ILE A 1 87 ? -2.009 -3.583 -4.260 1.00 86.06 87 ILE A O 1
ATOM 657 N N . MET A 1 88 ? -1.533 -4.491 -2.267 1.00 84.38 88 MET A N 1
ATOM 658 C CA . MET A 1 88 ? -0.124 -4.763 -2.555 1.00 84.38 88 MET A CA 1
ATOM 659 C C . MET A 1 88 ? 0.089 -6.021 -3.405 1.00 84.38 88 MET A C 1
ATOM 661 O O . MET A 1 88 ? 1.212 -6.257 -3.842 1.00 84.38 88 MET A O 1
ATOM 665 N N . TRP A 1 89 ? -0.947 -6.824 -3.668 1.00 85.69 89 TRP A N 1
ATOM 666 C CA . TRP A 1 89 ? -0.830 -8.109 -4.365 1.00 85.69 89 TRP A CA 1
ATOM 667 C C . TRP A 1 89 ? -0.102 -7.996 -5.708 1.00 85.69 89 TRP A C 1
ATOM 669 O O . TRP A 1 89 ? 0.830 -8.748 -5.988 1.00 85.69 89 TRP A O 1
ATOM 679 N N . ASN A 1 90 ? -0.450 -6.983 -6.503 1.00 81.25 90 ASN A N 1
ATOM 680 C CA . ASN A 1 90 ? 0.203 -6.736 -7.789 1.00 81.25 90 ASN A CA 1
ATOM 681 C C . ASN A 1 90 ? 1.694 -6.408 -7.631 1.00 81.25 90 ASN A C 1
ATOM 683 O O . ASN A 1 90 ? 2.504 -6.826 -8.451 1.00 81.25 90 ASN A O 1
ATOM 687 N N . LEU A 1 91 ? 2.076 -5.698 -6.566 1.00 81.06 91 LEU A N 1
ATOM 688 C CA . LEU A 1 91 ? 3.482 -5.403 -6.281 1.00 81.06 91 LEU A CA 1
ATOM 689 C C . LEU A 1 91 ? 4.239 -6.648 -5.815 1.00 81.06 91 LEU A C 1
ATOM 691 O O . LEU A 1 91 ? 5.424 -6.757 -6.103 1.00 81.06 91 LEU A O 1
ATOM 695 N N . ILE A 1 92 ? 3.574 -7.576 -5.122 1.00 80.88 92 ILE A N 1
ATOM 696 C CA . ILE A 1 92 ? 4.161 -8.856 -4.706 1.00 80.88 92 ILE A CA 1
ATOM 697 C C . ILE A 1 92 ? 4.455 -9.725 -5.934 1.00 80.88 92 ILE A C 1
ATOM 699 O O . ILE A 1 92 ? 5.556 -10.256 -6.042 1.00 80.88 92 ILE A O 1
ATOM 703 N N . ILE A 1 93 ? 3.515 -9.811 -6.882 1.00 82.25 93 ILE A N 1
ATOM 704 C CA . ILE A 1 93 ? 3.723 -10.538 -8.144 1.00 82.25 93 ILE A CA 1
ATOM 705 C C . ILE A 1 93 ? 4.893 -9.930 -8.923 1.00 82.25 93 ILE A C 1
ATOM 707 O O . ILE A 1 93 ? 5.805 -10.649 -9.312 1.00 82.25 93 ILE A O 1
ATOM 711 N N . ILE A 1 94 ? 4.921 -8.603 -9.095 1.00 82.00 94 ILE A N 1
ATOM 712 C CA . ILE A 1 94 ? 6.008 -7.923 -9.822 1.00 82.00 94 ILE A CA 1
ATOM 713 C C . ILE A 1 94 ? 7.362 -8.110 -9.120 1.00 82.00 94 ILE A C 1
ATOM 715 O O . ILE A 1 94 ? 8.388 -8.218 -9.785 1.00 82.00 94 ILE A O 1
ATOM 719 N N . ASN A 1 95 ? 7.398 -8.158 -7.786 1.00 79.31 95 ASN A N 1
ATOM 720 C CA . ASN A 1 95 ? 8.631 -8.445 -7.054 1.00 79.31 95 ASN A CA 1
ATOM 721 C C . ASN A 1 95 ? 9.170 -9.844 -7.391 1.00 79.31 95 ASN A C 1
ATOM 723 O O . ASN A 1 95 ? 10.369 -9.977 -7.633 1.00 79.31 95 ASN A O 1
ATOM 727 N N . HIS A 1 96 ? 8.292 -10.850 -7.422 1.00 79.25 96 HIS A N 1
ATOM 728 C CA . HIS A 1 96 ? 8.666 -12.243 -7.655 1.00 79.25 96 HIS A CA 1
ATOM 729 C C . HIS A 1 96 ? 8.987 -12.528 -9.127 1.00 79.25 96 HIS A C 1
ATOM 731 O O . HIS A 1 96 ? 10.086 -12.978 -9.441 1.00 79.25 96 HIS A O 1
ATOM 737 N N . ASP A 1 97 ? 8.050 -12.227 -10.025 1.00 80.88 97 ASP A N 1
ATOM 738 C CA . ASP A 1 97 ? 8.125 -12.618 -11.437 1.00 80.88 97 ASP A CA 1
ATOM 739 C C . ASP A 1 97 ? 8.850 -11.580 -12.302 1.00 80.88 97 ASP A C 1
ATOM 741 O O . ASP A 1 97 ? 9.290 -11.879 -13.410 1.00 80.88 97 ASP A O 1
ATOM 745 N N . GLY A 1 98 ? 8.993 -10.352 -11.796 1.00 80.12 98 GLY A N 1
ATOM 746 C CA . GLY A 1 98 ? 9.397 -9.214 -12.608 1.00 80.12 98 GLY A CA 1
ATOM 747 C C . GLY A 1 98 ? 8.282 -8.787 -13.563 1.00 80.12 98 GLY A C 1
ATOM 748 O O . GLY A 1 98 ? 7.332 -9.516 -13.853 1.00 80.12 98 GLY A O 1
ATOM 749 N N . LYS A 1 99 ? 8.360 -7.554 -14.053 1.00 83.75 99 LYS A N 1
ATOM 750 C CA . LYS A 1 99 ? 7.456 -7.071 -15.096 1.00 83.75 99 LYS A CA 1
ATOM 751 C C . LYS A 1 99 ? 8.203 -6.232 -16.107 1.00 83.75 99 LYS A C 1
ATOM 753 O O . LYS A 1 99 ? 8.955 -5.338 -15.733 1.00 83.75 99 LYS A O 1
ATOM 758 N N . GLU A 1 100 ? 7.960 -6.499 -17.382 1.00 84.12 100 GLU A N 1
ATOM 759 C CA . GLU A 1 100 ? 8.493 -5.683 -18.466 1.00 84.12 100 GLU A CA 1
ATOM 760 C C . GLU A 1 100 ? 7.922 -4.264 -18.394 1.00 84.12 100 GLU A C 1
ATOM 762 O O . GLU A 1 100 ? 6.707 -4.055 -18.321 1.00 84.12 100 GLU A O 1
ATOM 767 N N . MET A 1 101 ? 8.820 -3.286 -18.387 1.00 79.44 101 MET A N 1
ATOM 768 C CA . MET A 1 101 ? 8.497 -1.870 -18.362 1.00 79.44 101 MET A CA 1
ATOM 769 C C . MET A 1 101 ? 9.442 -1.122 -19.314 1.00 79.44 101 MET A C 1
ATOM 771 O O . MET A 1 101 ? 10.637 -1.432 -19.356 1.00 79.44 101 MET A O 1
ATOM 775 N N . PRO A 1 102 ? 8.934 -0.156 -20.102 1.00 77.56 102 PRO A N 1
ATOM 776 C CA . PRO A 1 102 ? 9.787 0.690 -20.918 1.00 77.56 102 PRO A CA 1
ATOM 777 C C . PRO A 1 102 ? 10.644 1.591 -20.025 1.00 77.56 102 PRO A C 1
ATOM 779 O O . PRO A 1 102 ? 10.153 2.230 -19.094 1.00 77.56 102 PRO A O 1
ATOM 782 N N . ASP A 1 103 ? 11.930 1.638 -20.329 1.00 74.25 103 ASP A N 1
ATOM 783 C CA . ASP A 1 103 ? 12.885 2.576 -19.762 1.00 74.25 103 ASP A CA 1
ATOM 784 C C . ASP A 1 103 ? 12.774 3.949 -20.450 1.00 74.25 103 ASP A C 1
ATOM 786 O O . ASP A 1 103 ? 12.204 4.088 -21.534 1.00 74.25 103 ASP A O 1
ATOM 790 N N . LEU A 1 104 ? 13.372 4.974 -19.842 1.00 66.38 104 LEU A N 1
ATOM 791 C CA . LEU A 1 104 ? 13.415 6.354 -20.340 1.00 66.38 104 LEU A CA 1
ATOM 792 C C . LEU A 1 104 ? 14.057 6.481 -21.732 1.00 66.38 104 LEU A C 1
ATOM 794 O O . LEU A 1 104 ? 13.803 7.450 -22.442 1.00 66.38 104 LEU A O 1
ATOM 798 N N . LEU A 1 105 ? 14.873 5.502 -22.127 1.00 76.81 105 LEU A N 1
ATOM 799 C CA . LEU A 1 105 ? 15.504 5.418 -23.445 1.00 76.81 105 LEU A CA 1
ATOM 800 C C . LEU A 1 105 ? 14.657 4.659 -24.486 1.00 76.81 105 LEU A C 1
ATOM 802 O O . LEU A 1 105 ? 15.105 4.479 -25.614 1.00 76.81 105 LEU A O 1
ATOM 806 N N . GLY A 1 106 ? 13.453 4.200 -24.126 1.00 75.56 106 GLY A N 1
ATOM 807 C CA . GLY A 1 106 ? 12.543 3.470 -25.019 1.00 75.56 106 GLY A CA 1
ATOM 808 C C .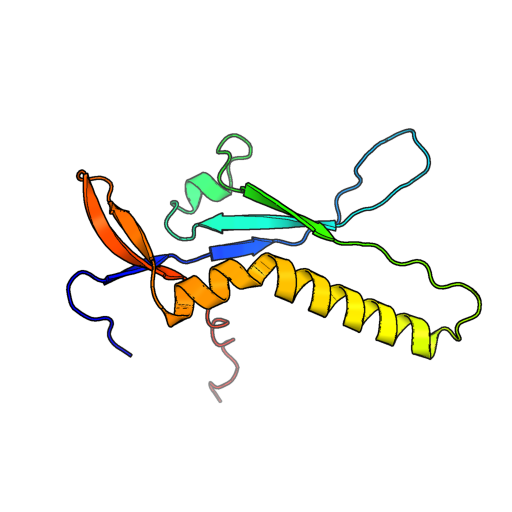 GLY A 1 106 ? 12.808 1.964 -25.131 1.00 75.56 106 GLY A C 1
ATOM 809 O O . GLY A 1 106 ? 12.142 1.284 -25.908 1.00 75.56 106 GLY A O 1
ATOM 810 N N . ASN A 1 107 ? 13.748 1.424 -24.352 1.00 79.50 107 ASN A N 1
ATOM 811 C CA . ASN A 1 107 ? 14.038 -0.012 -24.299 1.00 79.50 107 ASN A CA 1
ATOM 812 C C . ASN A 1 107 ? 13.123 -0.718 -23.289 1.00 79.50 107 ASN A C 1
ATOM 814 O O . ASN A 1 107 ? 12.817 -0.145 -22.250 1.00 79.50 107 ASN A O 1
ATOM 818 N N . CYS A 1 108 ? 12.731 -1.968 -23.535 1.00 78.88 108 CYS A N 1
ATOM 819 C CA . CYS A 1 108 ? 12.012 -2.766 -22.535 1.00 78.88 108 CYS A CA 1
ATOM 820 C C . CYS A 1 108 ? 13.006 -3.423 -21.570 1.00 78.88 108 CYS A C 1
ATOM 822 O O . CYS A 1 108 ? 13.940 -4.095 -22.006 1.00 78.88 108 CYS A O 1
ATOM 824 N N . GLN A 1 109 ? 12.804 -3.231 -20.267 1.00 78.81 109 GLN A N 1
ATOM 825 C CA . GLN A 1 109 ? 13.575 -3.883 -19.207 1.00 78.81 109 GLN A CA 1
ATOM 826 C C . GLN A 1 109 ? 12.631 -4.607 -18.251 1.00 78.81 109 GLN A C 1
ATOM 828 O O . GLN A 1 109 ? 11.505 -4.163 -18.026 1.00 78.81 109 GLN A O 1
ATOM 833 N N . VAL A 1 110 ? 13.091 -5.702 -17.650 1.00 80.19 110 VAL A N 1
ATOM 834 C CA . VAL A 1 110 ? 12.323 -6.394 -16.611 1.00 80.19 110 VAL A CA 1
ATOM 835 C C . VAL A 1 110 ? 12.588 -5.706 -15.276 1.00 80.19 110 VAL A C 1
ATOM 837 O O . VAL A 1 110 ? 13.720 -5.651 -14.793 1.00 80.19 110 VAL A O 1
ATOM 840 N N . MET A 1 111 ? 11.544 -5.149 -14.671 1.00 78.12 111 MET A N 1
ATOM 841 C CA . MET A 1 111 ? 11.632 -4.463 -13.389 1.00 78.12 111 MET A CA 1
ATOM 842 C C . MET A 1 111 ? 11.066 -5.310 -12.256 1.00 78.12 111 MET A C 1
ATOM 844 O O . MET A 1 111 ? 9.973 -5.863 -12.365 1.00 78.12 111 MET A O 1
ATOM 848 N N . HIS A 1 112 ? 11.787 -5.339 -11.138 1.00 77.94 112 HIS A N 1
ATOM 849 C CA . HIS A 1 112 ? 11.339 -5.938 -9.883 1.00 77.94 112 HIS A CA 1
ATOM 850 C C . HIS A 1 112 ? 11.075 -4.842 -8.857 1.00 77.94 112 HIS A C 1
ATOM 852 O O . HIS A 1 112 ? 11.892 -3.942 -8.675 1.00 77.94 112 HIS A O 1
ATOM 858 N N . THR A 1 113 ? 9.968 -4.907 -8.129 1.00 73.38 113 THR A N 1
ATOM 859 C CA . THR A 1 113 ? 9.698 -3.959 -7.039 1.00 73.38 113 THR A CA 1
ATOM 860 C C . THR A 1 113 ? 10.452 -4.383 -5.781 1.00 73.38 113 THR A C 1
ATOM 862 O O . THR A 1 113 ? 10.359 -5.534 -5.385 1.00 73.38 113 THR A O 1
ATOM 865 N N . VAL A 1 114 ? 11.215 -3.508 -5.119 1.00 64.06 114 VAL A N 1
ATOM 866 C CA . VAL A 1 114 ? 11.892 -3.869 -3.852 1.00 64.06 114 VAL A CA 1
ATOM 867 C C . VAL A 1 114 ? 10.986 -3.552 -2.674 1.00 64.06 114 VAL A C 1
ATOM 869 O O . VAL A 1 114 ? 10.576 -2.406 -2.495 1.00 64.06 114 VAL A O 1
ATOM 872 N N . LYS A 1 115 ? 10.748 -4.543 -1.808 1.00 52.31 115 LYS A N 1
ATOM 873 C CA . LYS A 1 115 ? 10.286 -4.287 -0.441 1.00 52.31 115 LYS A CA 1
ATOM 874 C C . LYS A 1 115 ? 11.444 -3.623 0.298 1.00 52.31 115 LYS A C 1
ATOM 876 O O . LYS A 1 115 ? 12.464 -4.274 0.521 1.00 52.31 115 LYS A O 1
ATOM 881 N N . SER A 1 116 ? 11.332 -2.333 0.620 1.00 39.62 116 SER A N 1
ATOM 882 C CA . SER A 1 116 ? 12.374 -1.618 1.364 1.00 39.62 116 SER A CA 1
ATOM 883 C C . SER A 1 116 ? 12.746 -2.430 2.607 1.00 39.62 116 SER A C 1
ATOM 885 O O . SER A 1 116 ? 11.910 -2.626 3.494 1.00 39.62 116 SER A O 1
ATOM 887 N N . ARG A 1 117 ? 13.980 -2.941 2.666 1.00 32.28 117 ARG A N 1
ATOM 888 C CA . ARG A 1 117 ? 14.531 -3.507 3.898 1.00 32.28 117 ARG A CA 1
ATOM 889 C C . ARG A 1 117 ? 14.502 -2.371 4.932 1.00 32.28 117 ARG A C 1
ATOM 891 O O . ARG A 1 117 ? 14.992 -1.291 4.595 1.00 32.28 117 ARG A O 1
ATOM 898 N N . PRO A 1 118 ? 13.927 -2.553 6.136 1.00 32.91 118 PRO A N 1
ATOM 899 C CA . PRO A 1 118 ? 14.078 -1.549 7.175 1.00 32.91 118 PRO A CA 1
ATOM 900 C C . PRO A 1 118 ? 15.577 -1.351 7.379 1.00 32.91 118 PRO A C 1
ATOM 902 O O . PRO A 1 118 ? 16.320 -2.318 7.559 1.00 32.91 118 PRO A O 1
ATOM 905 N N . THR A 1 119 ? 16.029 -0.107 7.243 1.00 31.91 119 THR A N 1
ATOM 906 C CA . THR A 1 119 ? 17.396 0.285 7.578 1.00 31.91 119 THR A CA 1
ATOM 907 C C . THR A 1 119 ? 17.710 -0.259 8.968 1.00 31.91 119 THR A C 1
ATOM 909 O O . THR A 1 119 ? 16.901 -0.019 9.869 1.00 31.91 119 THR A O 1
ATOM 912 N N . PRO A 1 120 ? 18.819 -0.994 9.170 1.00 30.67 120 PRO A N 1
ATOM 913 C CA . PRO A 1 120 ? 19.193 -1.420 10.505 1.00 30.67 120 PRO A CA 1
ATOM 914 C C . PRO A 1 120 ? 19.352 -0.163 11.359 1.00 30.67 120 PRO A C 1
ATOM 916 O O . PRO A 1 120 ? 20.195 0.694 11.088 1.00 30.67 120 PRO A O 1
ATOM 919 N N . THR A 1 121 ? 18.481 -0.020 12.354 1.00 36.62 121 THR A N 1
ATOM 920 C CA . THR A 1 121 ? 18.689 0.925 13.440 1.00 36.62 121 THR A CA 1
ATOM 921 C C . THR A 1 121 ? 20.017 0.569 14.082 1.00 36.62 121 THR A C 1
ATOM 923 O O . THR A 1 121 ? 20.253 -0.579 14.449 1.00 36.62 121 THR A O 1
ATOM 926 N N . ASN A 1 122 ? 20.897 1.561 14.157 1.00 39.59 122 ASN A N 1
ATOM 927 C CA . ASN A 1 122 ? 22.176 1.497 14.839 1.00 39.59 122 ASN A CA 1
ATOM 928 C C . ASN A 1 122 ? 21.940 1.246 16.342 1.00 39.59 122 ASN A C 1
ATOM 930 O O . ASN A 1 122 ? 21.858 2.186 17.127 1.00 39.59 122 ASN A O 1
ATOM 934 N N . SER A 1 123 ? 21.737 -0.016 16.719 1.00 43.84 123 SER A N 1
ATOM 935 C CA . SER A 1 123 ? 21.707 -0.476 18.111 1.00 43.84 123 SER A CA 1
ATOM 9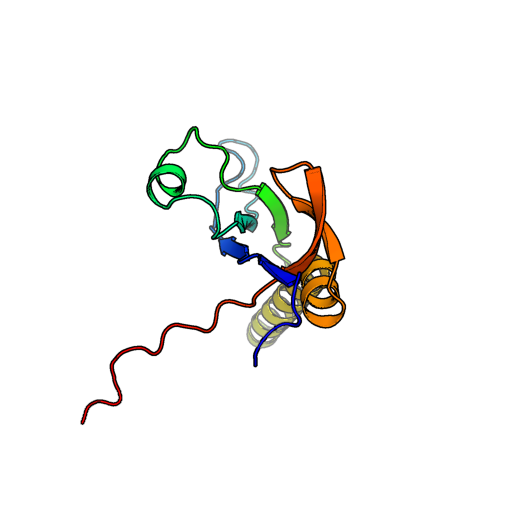36 C C . SER A 1 123 ? 22.542 -1.736 18.360 1.00 43.84 123 SER A C 1
ATOM 938 O O . SER A 1 123 ? 22.701 -2.101 19.516 1.00 43.84 123 SER A O 1
ATOM 940 N N . ASP A 1 124 ? 23.158 -2.329 17.330 1.00 41.53 124 ASP A N 1
ATOM 941 C CA . ASP A 1 124 ? 24.081 -3.475 17.460 1.00 41.53 124 ASP A CA 1
ATOM 942 C C . ASP A 1 124 ? 25.552 -3.058 17.281 1.00 41.53 124 ASP A C 1
ATOM 944 O O . ASP A 1 124 ? 26.355 -3.729 16.635 1.00 41.53 124 ASP A O 1
ATOM 948 N N . ALA A 1 125 ? 25.910 -1.911 17.856 1.00 43.56 125 ALA A N 1
ATOM 949 C CA . ALA A 1 125 ? 27.296 -1.514 18.081 1.00 43.56 125 ALA A CA 1
ATOM 950 C C . ALA A 1 125 ? 27.530 -1.332 19.586 1.00 43.56 125 ALA A C 1
ATOM 952 O O . ALA A 1 125 ? 27.746 -0.215 20.060 1.00 43.56 125 ALA A O 1
ATOM 953 N N . ARG A 1 126 ? 27.442 -2.434 20.337 1.00 35.56 126 ARG A N 1
ATOM 954 C CA . ARG A 1 126 ? 28.110 -2.627 21.630 1.00 35.56 126 ARG A CA 1
ATOM 955 C C . ARG A 1 126 ? 28.499 -4.083 21.809 1.00 35.56 126 ARG A C 1
ATOM 957 O O . ARG A 1 126 ? 27.642 -4.944 21.526 1.00 35.56 126 ARG A O 1
#

=== Feature glossary ===
The record interleaves many kinds of information about one protein. Here is each kind framed as the question it answers.

Q: What does the local fold look like, residue by residue?
A: A 3Di character summarizes, for each residue, the relative orientation of the Cα frame of its nearest spatial neighbor. Because it encodes fold topology rather than chemistry, 3Di alignments detect remote structural similarity that sequence alignment misses.

Q: Which residues are in helices, strands, or loops?
A: Secondary structure is the local, repeating backbone conformation. DSSP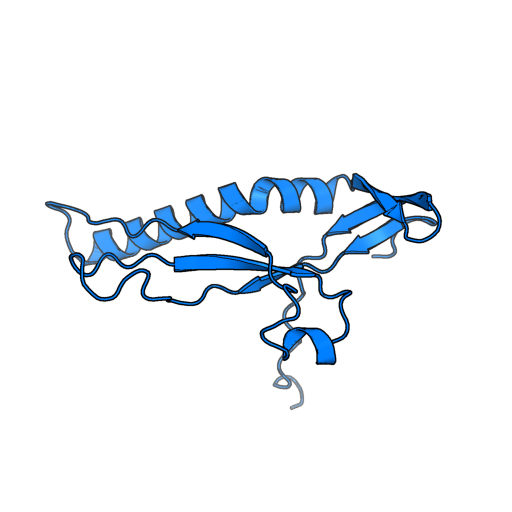 classifies it into eight states by reading the hydrogen-bond network: three helix types (H, G, I), two β types (E, B), two non-regular types (T, S), and unstructured coil (-).

Q: How big and how compact is the whole molecule?
A: Three whole-structure scalars: the radius of gyration (RMS distance of Cα from centroid, in Å), th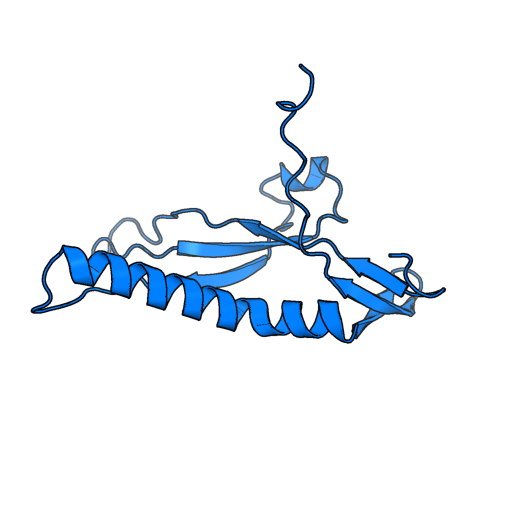e count of Cα–Cα contacts (pairs closer than 8 Å and separated by more than four residues in sequence — i.e. tertiary, not local, contacts), and the bounding-box dimensions. Together they distinguish compact globular folds from extended fibres or disordered chains.

Q: How confident is the AlphaFold model at each residue?
A: For AlphaFold models, the B-factor field carries pLDDT — the model's own estimate of local accuracy on a 0–100 scale. Regions with pLDDT<50 should be treated as essentially unmodeled; they often correspond to intrinsically disordered segments.

Q: What family and function is it annotated with?
A: Functional annotations link the protein to curated databases. InterPro entries identify conserved domains and families by matching the sequence against member-database signatures (Pfam, PROSITE, CDD, …). Gene Ontology (GO) terms describe molecular function, biological process, and cellular component in a controlled vocabulary. CATH places the structure in a hierarchical fold classification (Class/Architecture/Topology/Homologous-superfamily). The organism is the source species.

Q: What known structures does this most resemble?
A: Nearest PDB neighbors are the top structural matches found by Foldseek when searching this structure against the entire Protein Data Bank. Each hit reports a TM-score (0 to 1; >0.5 almost always implies the same fold) and an E-value. These are *structural* homologs — they may share no detectable sequence similarity.

Q: Which residues are buried vs exposed?
A: Solvent-accessible surface area (SASA) is the area in Å² traced out by the centre of a 1.4 Å probe sphere (a water molecule) rolled over the protein's van der Waals surface (Shrake–Rupley / Lee–Richards construction). Buried residues have near-zero SASA; fully exposed residues can exceed 200 Å². The total SASA scales roughly with the number of surface residues.

Q: What are the backbone torsion angles?
A: φ (phi) and ψ (psi) are the two rotatable backbone dihedrals per residue: φ is the C(i-1)–N–Cα–C torsion, ψ is the N–Cα–C–N(i+1) torsion, both in degrees on (−180°, 180°]. α-helical residues cluster near (−60°, −45°); β-strand residues near (−120°, +130°). A Ramachandran plot is simply a scatter of (φ, ψ) for every residue.

Q: Are the domains correctly placed relative to each other?
A: Predicted aligned error is AlphaFold's pairwise confidence. Unlike pLDDT (per-residue), PAE is per-residue-pair and captures whether two parts of the structure are correctly placed relative to each other. Units are ångströms of expected positional error.

Q: What if only a Cα trace is available?
A: P-SEA three-state annotation labels each residue as helix, strand, or coil based purely on the geometry of the Cα trace. It serves as a fallback when the full backbone (and thus DSSP) is unavailable.

Q: What is the amino-acid chain?
A: This is the polypeptide sequence — one letter per residue, N-terminus first. Length ranges from a few dozen residues for small domains to over a thousand for large multi-domain proteins.

Q: What do the rendered images show?
A: The six renders are orthographic views along the three Cartesian axes in both directions. Representation (cartoon, sticks, or surface) and color scheme (sequence-rainbow or by-chain) vary across proteins so the training set covers all the common visualization conventions.

Q: What do the diagnostic plots show?
A: Plot images: a contact map (which residues are close in 3D, as an N×N binary image), a Ramachandran scatter (backbone torsion angles, revealing secondary-structure composition at a glance), and — for AlphaFold structures — a PAE heatmap (pairwise prediction confidence).

Q: How mobile is each atom in the crystal?
A: B-factor (Debye–Waller factor) reflects atomic displacement in the crystal lattice. It is an experimental observable (units Å²), not a prediction; low values mean the atom is pinned down, high values mean it moves or is heterogeneous across the crystal.

Q: Where is each backbone atom in 3D?
A: The mmCIF table is the protein's shape written out atom by atom. For each backbone N, Cα, C, and carbonyl O, it records an (x, y, z) coordinate triple in Å plus the residue type, chain letter, and residue number.